Protein AF-A0A8H7ZYF5-F1 (afdb_monomer)

Structure (mmCIF, N/CA/C/O backbone):
data_AF-A0A8H7ZYF5-F1
#
_entry.id   AF-A0A8H7ZYF5-F1
#
loop_
_atom_site.group_PDB
_atom_site.id
_atom_site.type_symbol
_atom_site.label_atom_id
_atom_site.label_alt_id
_atom_site.label_comp_id
_atom_site.label_asym_id
_atom_site.label_entity_id
_atom_site.label_seq_id
_atom_site.pdbx_PDB_ins_code
_atom_site.Cartn_x
_atom_site.Cartn_y
_atom_site.Cartn_z
_atom_site.occupancy
_atom_site.B_iso_or_equiv
_atom_site.auth_seq_id
_atom_site.auth_comp_id
_atom_site.auth_asym_id
_atom_site.auth_atom_id
_atom_site.pdbx_PDB_model_num
ATOM 1 N N . MET A 1 1 ? -15.242 -13.287 -7.066 1.00 66.44 1 MET A N 1
ATOM 2 C CA . MET A 1 1 ? -13.961 -12.981 -6.383 1.00 66.44 1 MET A CA 1
ATOM 3 C C . MET A 1 1 ? -13.324 -11.799 -7.109 1.00 66.44 1 MET A C 1
ATOM 5 O O . MET A 1 1 ? -13.444 -11.770 -8.325 1.00 66.44 1 MET A O 1
ATOM 9 N N . ASN A 1 2 ? -12.719 -10.827 -6.414 1.00 89.69 2 ASN A N 1
ATOM 10 C CA . ASN A 1 2 ? -12.150 -9.609 -7.027 1.00 89.69 2 ASN A CA 1
ATOM 11 C C . ASN A 1 2 ? -10.629 -9.491 -6.756 1.00 89.69 2 ASN A C 1
ATOM 13 O O . ASN A 1 2 ? -10.203 -8.578 -6.045 1.00 89.69 2 ASN A O 1
ATOM 17 N N . PRO A 1 3 ? -9.807 -10.447 -7.232 1.00 91.19 3 PRO A N 1
ATOM 18 C CA . PRO A 1 3 ? -8.405 -10.562 -6.825 1.00 91.19 3 PRO A CA 1
ATOM 19 C C . PRO A 1 3 ? -7.532 -9.400 -7.320 1.00 91.19 3 PRO A C 1
ATOM 21 O O . PRO A 1 3 ? -6.648 -8.964 -6.596 1.00 91.19 3 PRO A O 1
ATOM 24 N N . THR A 1 4 ? -7.813 -8.842 -8.500 1.00 92.81 4 THR A N 1
ATOM 25 C CA . THR A 1 4 ? -7.039 -7.732 -9.086 1.00 92.81 4 THR A CA 1
ATOM 26 C C . THR A 1 4 ? -7.188 -6.413 -8.327 1.00 92.81 4 THR A C 1
ATOM 28 O O . THR A 1 4 ? -6.315 -5.556 -8.420 1.00 92.81 4 THR A O 1
ATOM 31 N N . ASN A 1 5 ? -8.273 -6.255 -7.561 1.00 94.19 5 ASN A N 1
ATOM 32 C CA . ASN A 1 5 ? -8.552 -5.064 -6.752 1.00 94.19 5 ASN A CA 1
ATOM 33 C C . ASN A 1 5 ? -8.500 -5.342 -5.241 1.00 94.19 5 ASN A C 1
ATOM 35 O O . ASN A 1 5 ? -8.847 -4.475 -4.441 1.00 94.19 5 ASN A O 1
ATOM 39 N N . THR A 1 6 ? -8.090 -6.548 -4.836 1.00 95.00 6 THR A N 1
ATOM 40 C CA . THR A 1 6 ? -7.869 -6.892 -3.427 1.00 95.00 6 THR A CA 1
ATOM 41 C C . THR A 1 6 ? -6.378 -6.801 -3.143 1.00 95.00 6 THR A C 1
ATOM 43 O O . THR A 1 6 ? -5.608 -7.678 -3.529 1.00 95.00 6 THR A O 1
ATOM 46 N N . VAL A 1 7 ? -5.969 -5.718 -2.488 1.00 94.94 7 VAL A N 1
ATOM 47 C CA .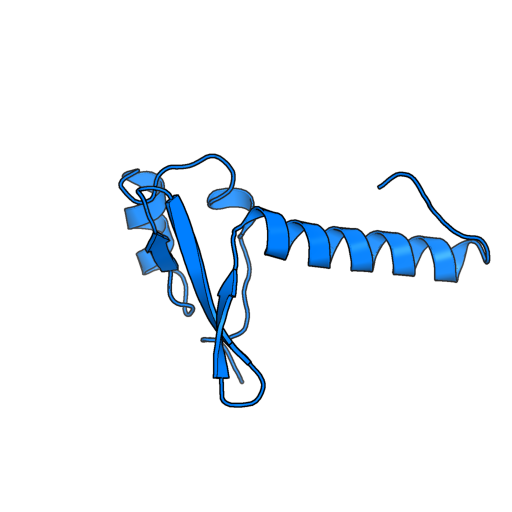 VAL A 1 7 ? 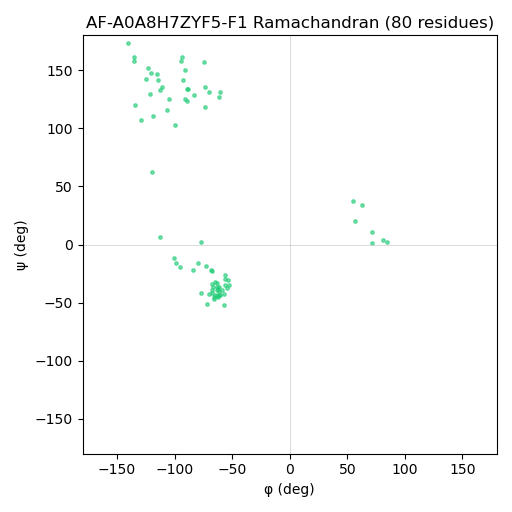-4.561 -5.429 -2.197 1.00 94.94 7 VAL A CA 1
ATOM 48 C C . VAL A 1 7 ? -4.165 -6.049 -0.860 1.00 94.94 7 VAL A C 1
ATOM 50 O O . VAL A 1 7 ? -4.865 -5.896 0.139 1.00 94.94 7 VAL A O 1
ATOM 53 N N . PHE A 1 8 ? -3.019 -6.720 -0.839 1.00 94.44 8 PHE A N 1
ATO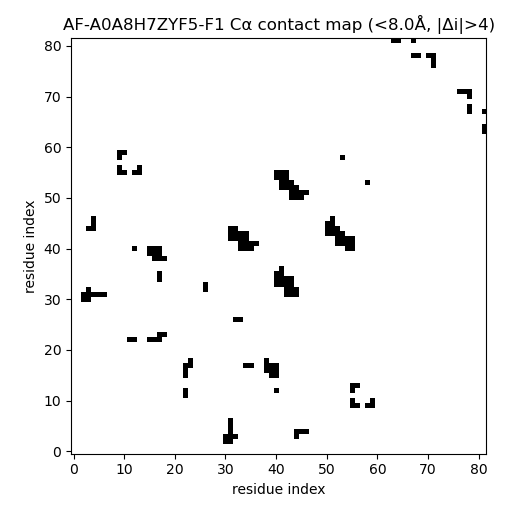M 54 C CA . PHE A 1 8 ? -2.368 -7.259 0.354 1.00 94.44 8 PHE A CA 1
ATOM 55 C C . PHE A 1 8 ? -0.856 -7.044 0.237 1.00 94.44 8 PHE A C 1
ATOM 57 O O . PHE A 1 8 ? -0.379 -6.558 -0.785 1.00 94.44 8 PHE A O 1
ATOM 64 N N . ASP A 1 9 ? -0.102 -7.349 1.294 1.00 93.69 9 ASP A N 1
ATOM 65 C CA . ASP A 1 9 ? 1.364 -7.249 1.297 1.00 93.69 9 ASP A CA 1
ATOM 66 C C . ASP A 1 9 ? 1.945 -5.864 0.945 1.00 93.69 9 ASP A C 1
ATOM 68 O O . ASP A 1 9 ? 3.139 -5.738 0.678 1.00 93.69 9 ASP A O 1
ATOM 72 N N . ALA A 1 10 ? 1.155 -4.787 1.064 1.00 92.75 10 ALA A N 1
ATOM 73 C CA . ALA A 1 10 ? 1.608 -3.413 0.812 1.00 92.75 10 ALA A CA 1
ATOM 74 C C . ALA A 1 10 ? 2.870 -3.038 1.617 1.00 92.75 10 ALA A C 1
ATOM 76 O O . ALA A 1 10 ? 3.724 -2.301 1.130 1.00 92.75 10 ALA A O 1
ATOM 77 N N . LYS A 1 11 ? 3.051 -3.627 2.809 1.00 93.12 11 LYS A N 1
ATOM 78 C CA . LYS A 1 11 ? 4.247 -3.457 3.650 1.00 93.12 11 LYS A CA 1
ATOM 79 C C . LYS A 1 11 ? 5.554 -3.826 2.935 1.00 93.12 11 LYS A C 1
ATOM 81 O O . LYS A 1 11 ? 6.582 -3.232 3.238 1.00 93.12 11 LYS A O 1
ATOM 86 N N . ARG A 1 12 ? 5.530 -4.768 1.984 1.00 94.62 12 ARG A N 1
ATOM 87 C CA . ARG A 1 12 ? 6.712 -5.163 1.197 1.00 94.62 12 ARG A CA 1
ATOM 88 C C . ARG A 1 12 ? 7.193 -4.056 0.259 1.00 94.62 12 ARG A C 1
ATOM 90 O O . ARG A 1 12 ? 8.364 -4.053 -0.097 1.00 94.62 12 ARG A O 1
ATOM 97 N N . LEU A 1 13 ? 6.319 -3.115 -0.102 1.00 94.06 13 LEU A N 1
ATOM 98 C CA . LEU A 1 13 ? 6.604 -2.019 -1.031 1.00 94.06 13 LEU A CA 1
ATOM 99 C C . LEU A 1 13 ? 7.024 -0.712 -0.338 1.00 94.06 13 LEU A C 1
ATOM 101 O O . LEU A 1 13 ? 7.623 0.147 -0.985 1.00 94.06 13 LEU A O 1
ATOM 105 N N . ILE A 1 14 ? 6.721 -0.544 0.954 1.00 93.94 14 ILE A N 1
ATOM 106 C CA . ILE A 1 14 ? 6.998 0.694 1.702 1.00 93.94 14 ILE A CA 1
ATOM 107 C C . ILE A 1 14 ? 8.500 0.987 1.717 1.00 93.94 14 ILE A C 1
ATOM 109 O O . ILE A 1 14 ? 9.314 0.122 2.038 1.00 93.94 14 ILE A O 1
ATOM 113 N N . GLY A 1 15 ? 8.865 2.228 1.383 1.00 93.00 15 GLY A N 1
ATOM 114 C CA . GLY A 1 15 ? 10.256 2.691 1.392 1.00 93.00 15 GLY A CA 1
ATOM 115 C C . GLY A 1 15 ? 11.144 2.124 0.276 1.00 93.00 15 GLY A C 1
ATOM 116 O O . GLY A 1 15 ? 12.323 2.473 0.213 1.00 93.00 15 GLY A O 1
ATOM 117 N N . ARG A 1 16 ? 10.607 1.287 -0.622 1.00 96.38 16 ARG A N 1
ATOM 118 C CA . ARG A 1 16 ? 11.362 0.703 -1.738 1.00 96.38 16 ARG A CA 1
ATOM 119 C C . ARG A 1 16 ? 11.238 1.513 -3.021 1.00 96.38 16 ARG A C 1
ATOM 121 O O . ARG A 1 16 ? 10.322 2.312 -3.206 1.00 96.38 16 ARG A O 1
ATOM 128 N N . ARG A 1 17 ? 12.177 1.279 -3.939 1.00 96.88 17 ARG A N 1
ATOM 129 C CA . ARG A 1 17 ? 12.103 1.774 -5.320 1.00 96.88 17 ARG A CA 1
ATOM 130 C C . ARG A 1 17 ? 11.421 0.740 -6.200 1.00 96.88 17 ARG A C 1
ATOM 132 O O . ARG A 1 17 ? 11.566 -0.454 -5.969 1.00 96.88 17 ARG A O 1
ATOM 139 N N . PHE A 1 18 ? 10.730 1.191 -7.242 1.00 96.81 18 PHE A N 1
ATOM 140 C CA . PHE A 1 18 ? 10.046 0.285 -8.167 1.00 96.81 18 PHE A CA 1
ATOM 141 C C . PHE A 1 18 ? 11.025 -0.704 -8.821 1.00 96.81 18 PHE A C 1
ATOM 143 O O . PHE A 1 18 ? 10.719 -1.882 -8.953 1.00 96.81 18 PHE A O 1
ATOM 150 N N . ALA A 1 19 ? 12.227 -0.237 -9.166 1.00 96.44 19 ALA A N 1
ATOM 151 C CA . ALA A 1 19 ? 13.271 -1.039 -9.803 1.00 96.44 19 ALA A CA 1
ATOM 152 C C . ALA A 1 19 ? 14.039 -1.985 -8.852 1.00 96.44 19 ALA A C 1
ATOM 154 O O . ALA A 1 19 ? 14.979 -2.642 -9.292 1.00 96.44 19 ALA A O 1
ATOM 155 N N . ASP A 1 20 ? 13.689 -2.039 -7.563 1.00 97.00 20 ASP A N 1
ATOM 156 C CA . ASP A 1 20 ? 14.303 -2.973 -6.614 1.00 97.00 20 ASP A CA 1
ATOM 157 C C . ASP A 1 20 ? 14.036 -4.430 -7.066 1.00 97.00 20 ASP A C 1
ATOM 159 O O . ASP A 1 20 ? 12.875 -4.778 -7.316 1.00 97.00 20 ASP A O 1
ATOM 163 N N . PRO A 1 21 ? 15.067 -5.293 -7.199 1.00 96.94 21 PRO A N 1
ATOM 164 C CA . PRO A 1 21 ? 14.893 -6.688 -7.603 1.00 96.94 21 PRO A CA 1
ATOM 165 C C . PRO A 1 21 ? 13.876 -7.459 -6.757 1.00 96.94 21 PRO A C 1
ATOM 167 O O . PRO A 1 21 ? 13.150 -8.294 -7.297 1.00 96.94 21 PRO A O 1
ATOM 170 N N . GLU A 1 22 ? 13.784 -7.163 -5.457 1.00 95.50 22 GLU A N 1
ATOM 171 C CA . GLU A 1 22 ? 12.798 -7.800 -4.578 1.00 95.50 22 GLU A CA 1
ATOM 172 C C . GLU A 1 22 ? 11.371 -7.381 -4.952 1.00 95.50 22 GLU A C 1
ATOM 174 O O . GLU A 1 22 ? 10.497 -8.236 -5.069 1.00 95.50 22 GLU A O 1
ATOM 179 N N . VAL A 1 23 ? 11.147 -6.097 -5.265 1.00 95.81 23 VAL A N 1
ATOM 180 C CA . VAL A 1 23 ? 9.845 -5.597 -5.745 1.00 95.81 23 VAL A CA 1
ATOM 181 C C . VAL A 1 23 ? 9.469 -6.253 -7.074 1.00 95.81 23 VAL A C 1
ATOM 183 O O . VAL A 1 23 ? 8.346 -6.724 -7.235 1.00 95.81 23 VAL A O 1
ATOM 186 N N . GLN A 1 24 ? 10.412 -6.345 -8.015 1.00 97.50 24 GLN A N 1
ATOM 187 C CA . GLN A 1 24 ? 10.183 -6.987 -9.315 1.00 97.50 24 GLN A CA 1
ATOM 188 C C . GLN A 1 24 ? 9.894 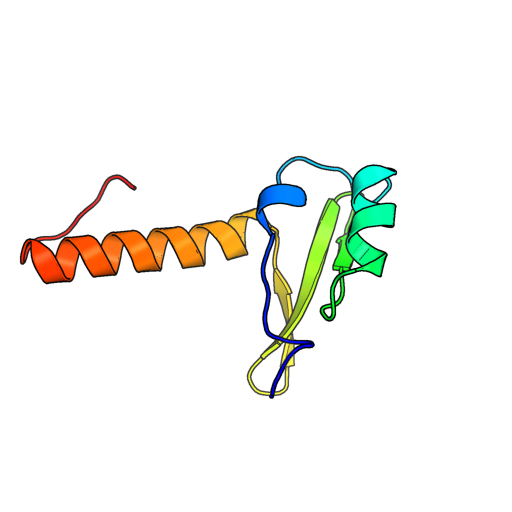-8.490 -9.196 1.00 97.50 24 GLN A C 1
ATOM 190 O O . GLN A 1 24 ? 9.151 -9.045 -10.008 1.00 97.50 24 GLN A O 1
ATOM 195 N N . SER A 1 25 ? 10.486 -9.161 -8.205 1.00 96.88 25 SER A N 1
ATOM 196 C CA . SER A 1 25 ? 10.196 -10.562 -7.906 1.00 96.88 25 SER A CA 1
ATOM 197 C C . SER A 1 25 ? 8.808 -10.720 -7.284 1.00 96.88 25 SER A C 1
ATOM 199 O O . SER A 1 25 ? 7.999 -11.491 -7.797 1.00 96.88 25 SER A O 1
ATOM 201 N N . ASP A 1 26 ? 8.502 -9.951 -6.236 1.00 94.88 26 ASP A N 1
ATOM 202 C CA . ASP A 1 26 ? 7.235 -10.029 -5.501 1.00 94.88 26 ASP A CA 1
ATOM 203 C C . ASP A 1 26 ? 6.026 -9.699 -6.397 1.00 94.88 26 ASP A C 1
ATOM 205 O O . ASP A 1 26 ? 5.000 -10.379 -6.340 1.00 94.88 26 ASP A O 1
ATOM 209 N N . MET A 1 27 ? 6.173 -8.741 -7.323 1.00 95.62 27 MET A N 1
ATOM 210 C CA . MET A 1 27 ? 5.139 -8.377 -8.302 1.00 95.62 27 MET A CA 1
ATOM 211 C C . MET A 1 27 ? 4.655 -9.544 -9.171 1.00 95.62 27 MET A C 1
ATOM 213 O O . MET A 1 27 ? 3.519 -9.513 -9.637 1.00 95.62 27 MET A O 1
ATOM 217 N N . LYS A 1 28 ? 5.473 -10.581 -9.388 1.00 95.69 28 LYS A N 1
ATOM 218 C CA . LYS A 1 28 ? 5.081 -11.763 -10.179 1.00 95.69 28 LYS A CA 1
ATOM 219 C C . LYS A 1 28 ? 4.088 -12.662 -9.447 1.00 95.69 28 LYS A C 1
ATOM 221 O O . LYS A 1 28 ? 3.448 -13.500 -10.076 1.00 95.69 28 LYS A O 1
ATOM 226 N N . HIS A 1 29 ? 3.985 -12.513 -8.129 1.00 95.31 29 HIS A N 1
ATOM 227 C CA . HIS A 1 29 ? 3.144 -13.341 -7.271 1.00 95.31 29 HIS A CA 1
ATOM 228 C C . HIS A 1 29 ? 1.826 -12.660 -6.893 1.00 95.31 29 HIS A C 1
ATOM 230 O O . HIS A 1 29 ? 0.927 -13.319 -6.367 1.00 95.31 29 HIS A O 1
ATOM 236 N N . TRP A 1 30 ? 1.687 -11.360 -7.157 1.00 95.69 30 TRP A N 1
ATOM 237 C CA . TRP A 1 30 ? 0.480 -10.619 -6.819 1.00 95.69 30 TRP A CA 1
ATOM 238 C C . TRP A 1 30 ? -0.524 -10.570 -7.975 1.00 95.69 30 TRP A C 1
ATOM 240 O O . TRP A 1 30 ? -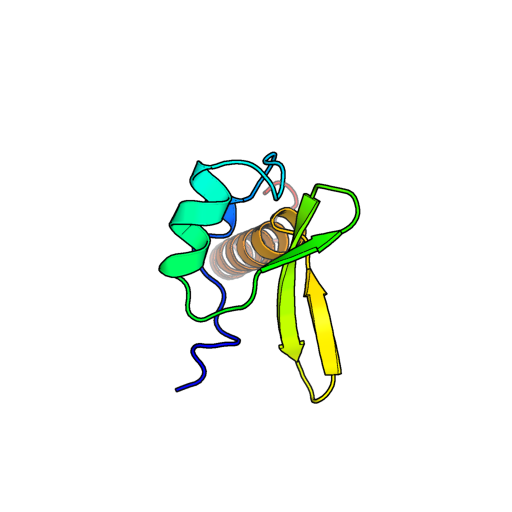0.143 -10.401 -9.131 1.00 95.69 30 TRP A O 1
ATOM 250 N N . PRO A 1 31 ? -1.832 -10.663 -7.675 1.00 95.81 31 PRO A N 1
ATOM 251 C CA . PRO A 1 31 ? -2.884 -10.524 -8.678 1.00 95.81 31 PRO A CA 1
ATOM 252 C C . PRO A 1 31 ? -3.193 -9.061 -9.036 1.00 95.81 31 PRO A C 1
ATOM 254 O O . PRO A 1 31 ? -3.871 -8.810 -10.031 1.00 95.81 31 PRO A O 1
ATOM 257 N N . PHE A 1 32 ? -2.755 -8.100 -8.218 1.00 96.00 32 PHE A N 1
ATOM 258 C CA . PHE A 1 32 ? -2.973 -6.669 -8.430 1.00 96.00 32 PHE A CA 1
ATOM 259 C C . PHE A 1 32 ? -1.785 -6.023 -9.148 1.00 96.00 32 PHE A C 1
ATOM 261 O O . PHE A 1 32 ? -0.657 -6.514 -9.114 1.00 96.00 32 PHE A O 1
ATOM 268 N N . LYS A 1 33 ? -2.034 -4.883 -9.795 1.00 96.06 33 LYS A N 1
ATOM 269 C CA . LYS A 1 33 ? -1.023 -4.192 -10.595 1.00 96.06 33 LYS A CA 1
ATOM 270 C C . LYS A 1 33 ? -0.208 -3.227 -9.737 1.00 96.06 33 LYS A C 1
ATOM 272 O O . LYS A 1 33 ? -0.770 -2.410 -9.012 1.00 96.06 33 LYS A O 1
ATOM 277 N N . VAL A 1 34 ? 1.112 -3.259 -9.899 1.00 96.75 34 VAL A N 1
ATOM 278 C CA . VAL A 1 34 ? 2.028 -2.237 -9.374 1.00 96.75 34 VAL A CA 1
ATOM 279 C C . VAL A 1 34 ? 2.638 -1.483 -10.555 1.00 96.75 34 VAL A C 1
ATOM 281 O O . VAL A 1 34 ? 3.047 -2.090 -11.545 1.00 96.75 34 VAL A O 1
ATOM 284 N N . VAL A 1 35 ? 2.658 -0.157 -10.480 1.00 97.19 35 VAL A N 1
ATOM 285 C CA . VAL A 1 35 ? 3.165 0.750 -11.515 1.00 97.19 35 VAL A CA 1
ATOM 286 C C . VAL A 1 35 ? 4.261 1.645 -10.959 1.00 97.19 35 VAL A C 1
ATOM 288 O O . VAL A 1 35 ? 4.269 1.969 -9.771 1.00 97.19 35 VAL A O 1
ATOM 291 N N . ASP A 1 36 ? 5.175 2.064 -11.827 1.00 97.56 36 ASP A N 1
ATOM 292 C CA . ASP A 1 36 ? 6.190 3.050 -11.480 1.00 97.56 36 ASP A CA 1
ATOM 293 C C . ASP A 1 36 ? 5.622 4.469 -11.600 1.00 97.56 36 ASP A C 1
ATOM 295 O O . ASP A 1 36 ? 5.071 4.848 -12.639 1.00 97.56 36 ASP A O 1
ATOM 299 N N . ARG A 1 37 ? 5.785 5.277 -10.552 1.00 96.31 37 ARG A N 1
ATOM 300 C CA . ARG A 1 37 ? 5.657 6.733 -10.635 1.00 96.31 37 ARG A CA 1
ATOM 301 C C . ARG A 1 37 ? 6.881 7.385 -10.014 1.00 96.31 37 ARG A C 1
ATOM 303 O O . ARG A 1 37 ? 7.033 7.414 -8.794 1.00 96.31 37 ARG A O 1
ATOM 310 N N . GLY A 1 38 ? 7.745 7.937 -10.863 1.00 94.81 38 GLY A N 1
ATOM 311 C CA . GLY A 1 38 ? 8.936 8.664 -10.420 1.00 94.81 38 GLY A CA 1
ATOM 312 C C . GLY A 1 38 ? 9.938 7.795 -9.651 1.00 94.81 38 GLY A C 1
ATOM 313 O O . GLY A 1 38 ? 10.563 8.276 -8.708 1.00 94.81 38 GLY A O 1
ATOM 314 N N . GLY A 1 39 ? 10.060 6.513 -10.004 1.00 94.75 39 GLY A N 1
ATOM 315 C CA . GLY A 1 39 ? 10.939 5.539 -9.357 1.00 94.75 39 GLY A CA 1
ATOM 316 C C . GLY A 1 39 ? 10.341 4.879 -8.111 1.00 94.75 39 GLY A C 1
ATOM 317 O O . GLY A 1 39 ? 11.027 4.083 -7.462 1.00 94.75 39 GLY A O 1
ATOM 318 N N . LYS A 1 40 ? 9.091 5.197 -7.752 1.00 96.69 40 LYS A N 1
ATOM 319 C CA . LYS A 1 40 ? 8.395 4.668 -6.571 1.00 96.69 40 LYS A CA 1
ATOM 320 C C . LYS A 1 40 ? 7.2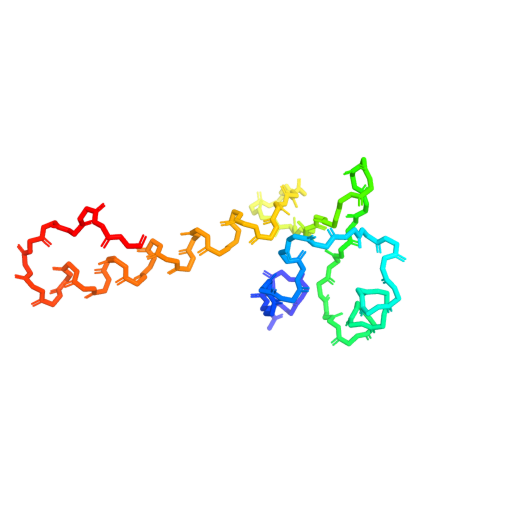55 3.729 -6.976 1.00 96.69 40 LYS A C 1
ATOM 322 O O . LYS A 1 40 ? 6.458 4.090 -7.849 1.00 96.69 40 LYS A O 1
ATOM 327 N N . PRO A 1 41 ? 7.116 2.565 -6.319 1.00 97.31 41 PRO A N 1
ATOM 328 C CA . PRO A 1 41 ? 6.034 1.639 -6.610 1.00 97.31 41 PRO A CA 1
ATOM 329 C C . PRO A 1 41 ? 4.696 2.213 -6.137 1.00 97.31 41 PRO A C 1
ATOM 331 O O . PRO A 1 41 ? 4.577 2.674 -5.007 1.00 97.31 41 PRO A O 1
ATOM 334 N N . HIS A 1 42 ? 3.689 2.179 -7.004 1.00 97.81 42 HIS A N 1
ATOM 335 C CA . HIS A 1 42 ? 2.305 2.534 -6.691 1.00 97.81 42 HIS A CA 1
ATOM 336 C C . HIS A 1 42 ? 1.391 1.372 -7.054 1.00 97.81 42 HIS A C 1
ATOM 338 O O . HIS A 1 42 ? 1.587 0.722 -8.077 1.00 97.81 42 HIS A O 1
ATOM 344 N N . ILE A 1 43 ? 0.363 1.126 -6.252 1.00 97.56 43 ILE A N 1
ATOM 345 C CA . ILE A 1 43 ? -0.617 0.074 -6.511 1.00 97.56 43 ILE A CA 1
ATOM 346 C C . ILE A 1 43 ? -1.760 0.672 -7.329 1.00 97.56 43 ILE A C 1
ATOM 348 O O . ILE A 1 43 ? -2.347 1.679 -6.936 1.00 97.56 43 ILE A O 1
ATOM 352 N N . GLN A 1 44 ? -2.065 0.070 -8.477 1.00 97.38 44 GLN A N 1
ATOM 353 C CA . GLN A 1 44 ? -3.144 0.493 -9.364 1.00 97.38 44 GLN A CA 1
ATOM 354 C C . GLN A 1 44 ? -4.325 -0.473 -9.241 1.00 97.38 44 GLN A C 1
ATOM 356 O O . GLN A 1 44 ? -4.174 -1.672 -9.471 1.00 97.38 44 GLN A O 1
ATOM 361 N N . VAL A 1 45 ? -5.504 0.066 -8.938 1.00 96.56 45 VAL A N 1
ATOM 362 C CA . VAL A 1 45 ? -6.763 -0.683 -8.822 1.00 96.56 45 VAL A CA 1
ATOM 363 C C . VAL A 1 45 ? -7.892 0.050 -9.534 1.00 96.56 45 VAL A C 1
ATOM 365 O O . VAL A 1 45 ? -7.843 1.268 -9.714 1.00 96.56 45 VAL A O 1
ATOM 368 N N . GLU A 1 46 ? -8.935 -0.678 -9.908 1.00 96.12 46 GLU A N 1
ATOM 369 C CA . GLU A 1 46 ? -10.212 -0.088 -10.285 1.00 96.12 46 GLU A CA 1
ATOM 370 C C . GLU A 1 46 ? -11.105 0.057 -9.057 1.00 96.12 46 GLU A C 1
ATOM 372 O O . GLU A 1 46 ? -11.414 -0.906 -8.350 1.00 96.12 46 GLU A O 1
ATOM 377 N N . TYR A 1 47 ? -11.546 1.283 -8.805 1.00 92.25 47 TYR A N 1
ATOM 378 C CA . TYR A 1 47 ? -12.428 1.603 -7.698 1.00 92.25 47 TYR A CA 1
ATOM 379 C C . TYR A 1 47 ? -13.554 2.508 -8.180 1.00 92.25 47 TYR A C 1
ATOM 381 O O . TYR A 1 47 ? -13.311 3.611 -8.661 1.00 92.25 47 TYR A O 1
ATOM 389 N N . LYS A 1 48 ? -14.800 2.041 -8.027 1.00 93.00 48 LYS A N 1
ATOM 390 C CA . LYS A 1 48 ? -16.017 2.750 -8.467 1.00 93.00 48 LYS A CA 1
ATOM 391 C C . LYS A 1 48 ? -16.006 3.142 -9.958 1.00 93.00 48 LYS A C 1
ATOM 393 O O . LYS A 1 48 ? -16.504 4.199 -10.315 1.00 93.00 48 LYS A O 1
ATOM 398 N N . GLY A 1 49 ? -15.453 2.282 -10.816 1.00 93.00 49 GLY A N 1
ATOM 399 C CA . GLY A 1 49 ? -15.376 2.517 -12.265 1.00 93.00 49 GLY A CA 1
ATOM 400 C C . GLY A 1 49 ? -14.230 3.434 -12.704 1.00 93.00 49 GLY A C 1
ATOM 401 O O . GLY A 1 49 ? -14.105 3.719 -13.889 1.00 93.00 49 GLY A O 1
ATOM 402 N N . GLU A 1 50 ? -13.379 3.872 -11.774 1.00 95.25 50 GLU A N 1
ATOM 403 C CA . GLU A 1 50 ? -12.211 4.699 -12.064 1.00 95.25 50 GLU A CA 1
ATOM 404 C C . GLU A 1 50 ? -10.919 3.948 -11.748 1.00 95.25 50 GLU A C 1
ATOM 406 O O . GLU A 1 50 ? -10.810 3.255 -10.732 1.00 95.25 50 GLU A O 1
ATOM 411 N N . THR A 1 51 ? -9.899 4.138 -12.586 1.00 96.56 51 THR A N 1
ATOM 412 C CA . THR A 1 51 ? -8.540 3.700 -12.259 1.00 96.56 51 THR A CA 1
ATOM 413 C C . THR A 1 51 ? -7.957 4.627 -11.198 1.00 96.56 51 THR A C 1
ATOM 415 O O . THR A 1 51 ? -7.762 5.818 -11.440 1.00 96.56 51 THR A O 1
ATOM 418 N N . LYS A 1 52 ? -7.625 4.068 -10.035 1.00 96.56 52 LYS A N 1
ATOM 419 C CA . LYS A 1 52 ? -6.949 4.773 -8.946 1.00 96.56 52 LYS A CA 1
ATOM 420 C C . LYS A 1 52 ? -5.570 4.188 -8.704 1.00 96.56 52 LYS A C 1
ATOM 422 O O . LYS A 1 52 ? -5.342 2.992 -8.868 1.00 96.56 52 LYS A O 1
ATOM 427 N N . THR A 1 53 ? -4.651 5.056 -8.309 1.00 96.94 53 THR A N 1
ATOM 428 C CA . THR A 1 53 ? -3.290 4.689 -7.919 1.00 96.94 53 THR A CA 1
ATOM 429 C C . THR A 1 53 ? -3.052 5.145 -6.497 1.00 96.94 53 THR A C 1
ATOM 431 O O . THR A 1 53 ? -3.276 6.320 -6.214 1.00 96.94 53 THR A O 1
ATOM 434 N N . PHE A 1 54 ? -2.568 4.243 -5.657 1.00 97.25 54 PHE A N 1
ATOM 435 C CA . PHE A 1 54 ? -2.261 4.510 -4.258 1.00 97.25 54 PHE A CA 1
ATOM 436 C C . PHE A 1 54 ? -0.790 4.232 -3.983 1.00 97.25 54 PHE A C 1
ATOM 438 O O . PHE A 1 54 ? -0.203 3.320 -4.577 1.00 97.25 54 PHE A O 1
ATOM 445 N N . THR A 1 55 ? -0.191 4.987 -3.072 1.00 96.88 55 THR A N 1
ATOM 446 C CA . THR A 1 55 ? 1.110 4.616 -2.521 1.00 96.88 55 THR A CA 1
ATOM 447 C C . THR A 1 55 ? 0.952 3.456 -1.527 1.00 96.88 55 THR A C 1
ATOM 449 O O . THR A 1 55 ? -0.130 3.251 -0.963 1.00 96.88 55 THR A O 1
ATOM 452 N N . PRO A 1 56 ? 2.014 2.672 -1.278 1.00 96.38 56 PRO A N 1
ATOM 453 C CA . PRO A 1 56 ? 2.003 1.649 -0.236 1.00 96.38 56 PRO A CA 1
ATOM 454 C C . PRO A 1 56 ? 1.618 2.204 1.145 1.00 96.38 56 PRO A C 1
ATOM 456 O O . PRO A 1 56 ? 0.887 1.555 1.892 1.00 96.38 56 PRO A O 1
ATOM 459 N N . GLU A 1 57 ? 2.062 3.422 1.464 1.00 95.94 57 GLU A N 1
ATOM 460 C CA . GLU A 1 57 ? 1.776 4.110 2.725 1.00 95.94 57 GLU A CA 1
ATOM 461 C C . GLU A 1 57 ? 0.295 4.485 2.858 1.00 95.94 57 GLU A C 1
ATOM 463 O O . GLU A 1 57 ? -0.273 4.315 3.935 1.00 95.94 57 GLU A O 1
ATOM 468 N N . GLU A 1 58 ? -0.361 4.928 1.778 1.00 95.94 58 GLU A N 1
ATOM 469 C CA . GLU A 1 58 ? -1.807 5.192 1.777 1.00 95.94 58 GLU A CA 1
ATOM 470 C C . GLU A 1 58 ? -2.606 3.916 2.068 1.00 95.94 58 GLU A C 1
ATOM 472 O O . GLU A 1 58 ? -3.525 3.934 2.888 1.00 95.94 58 GLU A O 1
ATOM 477 N N . ILE A 1 59 ? -2.226 2.785 1.462 1.00 96.12 59 ILE A N 1
AT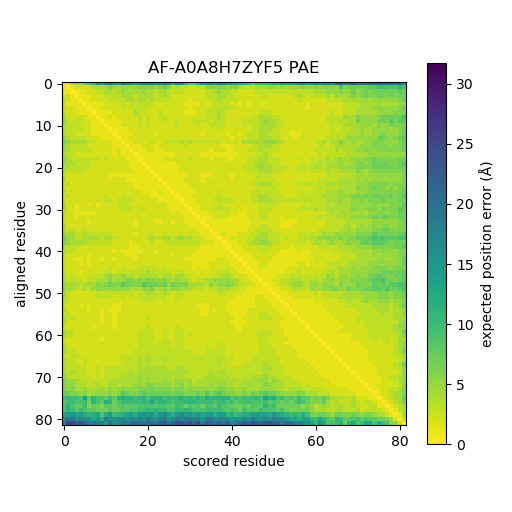OM 478 C CA . ILE A 1 59 ? -2.866 1.491 1.743 1.00 96.12 59 ILE A CA 1
ATOM 479 C C . ILE A 1 59 ? -2.657 1.088 3.207 1.00 96.12 59 ILE A C 1
ATOM 481 O O . ILE A 1 59 ? -3.607 0.681 3.878 1.00 96.12 59 ILE A O 1
ATOM 485 N N . SER A 1 60 ? -1.445 1.241 3.743 1.00 94.88 60 SER A N 1
ATOM 486 C CA . SER A 1 60 ? -1.186 0.984 5.163 1.00 94.88 60 SER A CA 1
ATOM 487 C C . SER A 1 60 ? -1.959 1.924 6.088 1.00 94.88 60 SER A C 1
ATOM 489 O O . SER A 1 60 ? -2.471 1.466 7.106 1.00 94.88 60 SER A O 1
ATOM 491 N N . SER A 1 61 ? -2.134 3.195 5.719 1.00 94.94 61 SER A N 1
ATOM 492 C CA . SER A 1 61 ? -2.957 4.151 6.466 1.00 94.94 61 SER A CA 1
ATOM 493 C C . SER A 1 61 ? -4.427 3.723 6.527 1.00 94.94 61 SER A C 1
ATOM 495 O O . SER A 1 61 ? -5.048 3.821 7.586 1.00 94.94 61 SER A O 1
ATOM 497 N N . MET A 1 62 ? -4.983 3.158 5.448 1.00 95.88 62 MET A N 1
ATOM 498 C CA . MET A 1 62 ? -6.341 2.594 5.464 1.00 95.88 62 MET A CA 1
ATOM 499 C C . MET A 1 62 ? -6.461 1.417 6.442 1.00 95.88 62 MET A C 1
ATOM 501 O O . MET A 1 62 ? -7.458 1.305 7.159 1.00 95.88 62 MET A O 1
ATOM 505 N N . VAL A 1 63 ? -5.435 0.561 6.515 1.00 95.44 63 VAL A N 1
ATOM 506 C CA . VAL A 1 63 ? -5.388 -0.550 7.481 1.00 95.44 63 VAL A CA 1
ATOM 507 C C . VAL A 1 63 ? -5.296 -0.023 8.915 1.00 95.44 63 VAL A C 1
ATOM 509 O O . VAL A 1 63 ? -6.078 -0.452 9.761 1.00 95.44 63 VAL A O 1
ATOM 512 N N . LEU A 1 64 ? -4.408 0.938 9.189 1.00 94.44 64 LEU A N 1
ATOM 513 C CA . LEU A 1 64 ? -4.276 1.563 10.512 1.00 94.44 64 LEU A CA 1
ATOM 514 C C . LEU A 1 64 ? -5.564 2.268 10.939 1.00 94.44 64 LEU A C 1
ATOM 516 O O . LEU A 1 64 ? -6.015 2.090 12.066 1.00 94.44 64 LEU A O 1
ATOM 520 N N . THR A 1 65 ? -6.225 2.969 10.017 1.00 94.94 65 THR A N 1
ATOM 521 C CA . THR A 1 65 ? -7.539 3.582 10.258 1.00 94.94 65 THR A CA 1
ATOM 522 C C . THR A 1 65 ? -8.558 2.529 10.686 1.00 94.94 65 THR A C 1
ATOM 524 O O . THR A 1 65 ? -9.318 2.743 11.629 1.00 94.94 65 THR A O 1
ATOM 527 N N . LYS A 1 66 ? -8.561 1.354 10.043 1.00 95.25 66 LYS A N 1
ATOM 528 C CA . LYS A 1 66 ? -9.452 0.260 10.439 1.00 95.25 66 LYS A CA 1
ATOM 529 C C . LYS A 1 66 ? -9.102 -0.308 11.818 1.00 95.25 66 LYS A C 1
ATOM 531 O O . LYS A 1 66 ? -10.013 -0.680 12.561 1.00 95.25 66 LYS A O 1
ATOM 536 N N . MET A 1 67 ? -7.818 -0.383 12.167 1.00 95.00 67 MET A N 1
ATOM 537 C CA . MET A 1 67 ? -7.377 -0.822 13.496 1.00 95.00 67 MET A CA 1
ATOM 538 C C . MET A 1 67 ? -7.803 0.175 14.577 1.00 95.00 67 MET A C 1
ATOM 540 O O . MET A 1 67 ? -8.398 -0.243 15.568 1.00 95.00 67 MET A O 1
ATOM 544 N N . ALA A 1 68 ? -7.620 1.477 14.335 1.00 93.69 68 ALA A N 1
ATOM 545 C CA . ALA A 1 68 ? -8.102 2.540 15.211 1.00 93.69 68 ALA A CA 1
ATOM 546 C C . ALA A 1 68 ? -9.621 2.439 15.418 1.00 93.69 68 ALA A C 1
ATOM 548 O O . ALA A 1 68 ? -10.061 2.288 16.548 1.00 93.69 68 ALA A O 1
ATOM 549 N N . GLN A 1 69 ? -10.416 2.361 14.344 1.00 93.94 69 GLN A N 1
ATOM 550 C CA . GLN A 1 69 ? -11.876 2.184 14.436 1.00 93.94 69 GLN A CA 1
ATOM 551 C C . GLN A 1 69 ? -12.288 0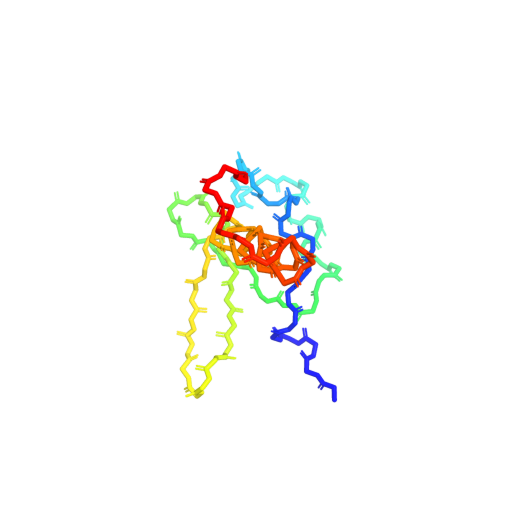.943 15.239 1.00 93.94 69 GLN A C 1
ATOM 553 O O . GLN A 1 69 ? -13.315 0.941 15.914 1.00 93.94 69 GLN A O 1
ATOM 558 N N . THR A 1 70 ? -11.511 -0.137 15.142 1.00 95.31 70 THR A N 1
ATOM 559 C CA . THR A 1 70 ? -11.775 -1.372 15.891 1.00 95.31 70 THR A CA 1
ATOM 560 C C . THR A 1 70 ? -11.510 -1.167 17.383 1.00 95.31 70 THR A C 1
ATOM 562 O O . THR A 1 70 ? -12.318 -1.590 18.207 1.00 95.31 70 THR A O 1
ATOM 565 N N . ALA A 1 71 ? -10.422 -0.476 17.732 1.00 94.50 71 ALA A N 1
ATOM 566 C CA . ALA A 1 71 ? -10.120 -0.100 19.109 1.00 94.50 71 ALA A CA 1
ATOM 567 C C . ALA A 1 71 ? -11.157 0.887 19.672 1.00 94.50 71 ALA A C 1
ATOM 569 O O . ALA A 1 71 ? -11.646 0.685 20.778 1.00 94.50 71 ALA A O 1
ATOM 570 N N . GLU A 1 72 ? -11.558 1.898 18.900 1.00 94.94 72 GLU A N 1
ATOM 571 C CA . GLU A 1 72 ? -12.589 2.873 19.280 1.00 94.94 72 GLU A CA 1
ATOM 572 C C . GLU A 1 72 ? -13.941 2.204 19.545 1.00 94.94 72 GLU A C 1
ATOM 574 O O . GLU A 1 72 ? -14.597 2.504 20.540 1.00 94.94 72 GLU A O 1
ATOM 579 N N . ALA A 1 73 ? -14.345 1.254 18.696 1.00 95.31 73 ALA A N 1
ATOM 580 C CA . ALA A 1 73 ? -15.579 0.496 18.888 1.00 95.31 73 ALA A CA 1
ATOM 581 C C . ALA A 1 73 ? -15.555 -0.354 20.169 1.00 95.31 73 ALA A C 1
ATOM 583 O O . ALA A 1 73 ? -16.595 -0.545 20.796 1.00 95.31 73 ALA A O 1
ATOM 584 N N . PHE A 1 74 ? -14.381 -0.855 20.561 1.00 93.69 74 PHE A N 1
ATOM 585 C CA . PHE A 1 74 ? -14.204 -1.608 21.800 1.00 93.69 74 PHE A CA 1
ATOM 586 C C . PHE A 1 74 ? -14.159 -0.701 23.040 1.00 93.69 74 PHE A C 1
ATOM 588 O O . PHE A 1 74 ? -14.758 -1.028 24.061 1.00 93.69 74 PHE A O 1
ATOM 595 N N . LEU A 1 75 ? -13.463 0.436 22.959 1.00 93.94 75 LEU A N 1
ATOM 596 C CA . LEU A 1 75 ? -13.240 1.355 24.082 1.00 93.94 75 LEU A CA 1
ATOM 597 C C . LEU A 1 75 ? -14.391 2.350 24.300 1.00 93.94 75 LEU A C 1
ATOM 599 O O . LEU A 1 75 ? -14.519 2.906 25.388 1.00 93.94 75 LEU A O 1
ATOM 603 N N . GLY A 1 76 ? -15.212 2.608 23.277 1.00 93.12 76 GLY A N 1
ATOM 604 C CA . GLY A 1 76 ? -16.268 3.624 23.305 1.00 93.12 76 GLY A CA 1
ATOM 605 C C . GLY A 1 76 ? -15.749 5.068 23.267 1.00 93.12 76 GLY A C 1
ATOM 606 O O . GLY A 1 76 ? -16.513 6.003 23.503 1.00 93.12 76 GLY A O 1
ATOM 607 N N . THR A 1 77 ? -14.460 5.266 22.988 1.00 90.56 77 THR A N 1
ATOM 608 C CA . THR A 1 77 ? -13.787 6.571 22.953 1.00 90.56 77 THR A CA 1
ATOM 609 C C . THR A 1 77 ? -12.889 6.685 21.725 1.00 90.56 77 THR A C 1
ATOM 611 O O . THR A 1 77 ? -12.548 5.682 21.103 1.00 90.56 77 THR A O 1
ATOM 614 N N . LYS A 1 78 ? -12.527 7.919 21.356 1.00 90.31 78 LYS A N 1
ATOM 615 C CA . LYS A 1 78 ? -11.682 8.203 20.190 1.00 90.31 78 LYS A CA 1
ATOM 616 C C . LYS A 1 78 ? -10.221 7.830 20.464 1.00 90.31 78 LYS A C 1
ATOM 618 O O . LYS A 1 78 ? -9.684 8.212 21.503 1.00 90.31 78 LYS A O 1
ATOM 623 N N . VAL A 1 79 ? -9.568 7.175 19.506 1.00 88.44 79 VAL A N 1
ATOM 624 C CA . VAL A 1 79 ? -8.140 6.829 19.549 1.00 88.44 79 VAL A CA 1
ATOM 625 C C . VAL A 1 79 ? -7.401 7.747 18.579 1.00 88.44 79 VAL A C 1
ATOM 627 O O . VAL A 1 79 ? -7.656 7.731 17.377 1.00 88.44 79 VAL A O 1
ATOM 630 N N . THR A 1 80 ? -6.518 8.597 19.102 1.00 82.25 80 THR A N 1
ATOM 631 C CA . THR A 1 80 ? -5.800 9.612 18.308 1.00 82.25 80 THR A CA 1
ATOM 632 C C . THR A 1 80 ? -4.383 9.215 17.914 1.00 82.25 80 THR A C 1
ATOM 634 O O . THR A 1 80 ? -3.841 9.818 16.993 1.00 82.25 80 THR A O 1
ATOM 637 N N . ASP A 1 81 ? -3.814 8.201 18.563 1.00 72.31 81 ASP A N 1
ATOM 638 C CA . ASP A 1 81 ? -2.452 7.719 18.332 1.00 72.31 81 ASP A CA 1
ATOM 639 C C . ASP A 1 81 ? -2.505 6.262 17.855 1.00 72.31 81 ASP A C 1
ATOM 641 O O . ASP A 1 81 ? -2.892 5.369 18.614 1.00 72.31 81 ASP A O 1
ATOM 645 N N . ALA A 1 82 ? -2.162 6.044 16.582 1.00 59.62 82 ALA A N 1
ATOM 646 C CA . ALA A 1 82 ? -2.162 4.746 15.905 1.00 59.62 82 ALA A CA 1
ATOM 647 C C . ALA A 1 82 ? -0.945 4.594 14.985 1.00 59.62 82 ALA A C 1
ATOM 649 O O . ALA A 1 82 ? -0.554 5.603 14.354 1.00 59.62 82 ALA A O 1
#

pLDDT: mean 93.86, std 5.97, range [59.62, 97.81]

Sequence (82 aa):
MNPTNTVFDAKRLIGRRFADPEVQSDMKHWPFKVVDRGGKPHIQVEYKGETKTFTPEEISSMVLTKMAQTAEAFLGTKVTDA

Nearest PDB structures (foldseek):
  4io8-assembly1_A  TM=9.862E-01  e=1.700E-10  Homo sapiens
  5ar0-assembly1_A  TM=9.838E-01  e=1.590E-10  Homo sapiens
  6zyi-assembly1_A  TM=9.858E-01  e=1.700E-10  Homo sapiens
  5bn9-assembly1_A  TM=9.848E-01  e=2.074E-10  Homo sapiens
  3fe1-assembly2_B  TM=9.947E-01  e=4.029E-10  Homo sapiens

InterPro domains:
  IPR013126 Heat shock protein 70 family [PF00012] (1-82)
  IPR013126 Heat shock protein 70 family [PTHR19375] (5-82)
  IPR043129 ATPase, nucleotide binding domain [SSF53067] (1-82)

Secondary structure (DSSP, 8-state):
--GGG----GGGTTT--TT-HHHHHHTTT-SSEEEEETTEEEEEEEETTEEEEE-HHHHHHHHHHHHHHHHHHHHSS-----

Mean predicted aligned error: 3.6 Å

Foldseek 3Di:
DFQQADDDPLVQQPPAFCPPPSNVVVQVVGSYDWDDDPRGTWTWHDDPNDIDTHHSVRVVVVVVVVVQVVVCVVVVDHDDDD

Solvent-accessible surface area (backbone atoms only — not comparable to full-atom values): 4936 Å² total; per-residue (Å²): 136,64,56,48,60,52,86,70,72,42,77,80,51,52,97,46,45,37,84,36,66,66,50,59,54,54,53,74,77,48,70,40,48,73,44,75,57,94,58,30,50,25,43,41,32,70,55,97,92,36,86,43,74,41,46,32,61,56,56,49,47,55,52,49,51,51,52,39,54,52,49,21,70,73,69,78,47,89,69,90,84,129

Organism: NCBI:txid27868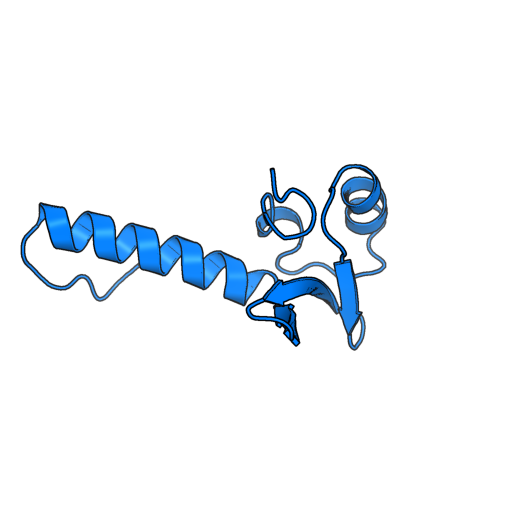1

Radius of gyration: 14.83 Å; Cα contacts (8 Å, |Δi|>4): 89; chains: 1; bounding box: 31×23×36 Å